Protein AF-0000000085046480 (afdb_homodimer)

Structure (mmCIF, N/CA/C/O backbone):
data_AF-0000000085046480-model_v1
#
loop_
_entity.id
_entity.type
_entity.pdbx_description
1 polymer 'DUF1657 domain-containing protein'
#
loop_
_atom_site.group_PDB
_atom_site.id
_atom_site.type_symbol
_atom_site.label_atom_id
_atom_site.label_alt_id
_atom_site.label_comp_id
_atom_site.label_asym_id
_atom_site.label_entity_id
_atom_site.label_seq_id
_atom_site.pdbx_PDB_ins_code
_atom_site.Cartn_x
_atom_site.Cartn_y
_atom_site.Cartn_z
_atom_site.occupancy
_atom_site.B_iso_or_equiv
_atom_site.auth_seq_id
_atom_site.auth_comp_id
_atom_site.auth_asym_id
_atom_site.auth_atom_id
_atom_site.pdbx_PDB_model_num
ATOM 1 N N . MET A 1 1 ? -14.453 13.812 7.883 1 68.25 1 MET A N 1
ATOM 2 C CA . MET A 1 1 ? -13.273 12.953 7.902 1 68.25 1 MET A CA 1
ATOM 3 C C . MET A 1 1 ? -12 13.781 8.055 1 68.25 1 MET A C 1
ATOM 5 O O . MET A 1 1 ? -11.75 14.688 7.25 1 68.25 1 MET A O 1
ATOM 9 N N . THR A 1 2 ? -11.258 13.844 9.203 1 83.94 2 THR A N 1
ATOM 10 C CA . THR A 1 2 ? -10.039 14.594 9.484 1 83.94 2 THR A CA 1
ATOM 11 C C . THR A 1 2 ? -8.852 13.977 8.758 1 83.94 2 THR A C 1
ATOM 13 O O . THR A 1 2 ? -8.93 12.852 8.258 1 83.94 2 THR A O 1
ATOM 16 N N . VAL A 1 3 ? -7.754 14.758 8.578 1 88.75 3 VAL A N 1
ATOM 17 C CA . VAL A 1 3 ? -6.527 14.266 7.953 1 88.75 3 VAL A CA 1
ATOM 18 C C . VAL A 1 3 ? -6.035 13.023 8.695 1 88.75 3 VAL A C 1
ATOM 20 O O . VAL A 1 3 ? -5.566 12.07 8.07 1 88.75 3 VAL A O 1
ATOM 23 N N . ALA A 1 4 ? -6.195 13.031 9.969 1 92.62 4 ALA A N 1
ATOM 24 C CA . ALA A 1 4 ? -5.762 11.898 10.773 1 92.62 4 ALA A CA 1
ATOM 25 C C . ALA A 1 4 ? -6.535 10.633 10.406 1 92.62 4 ALA A C 1
ATOM 27 O O . ALA A 1 4 ? -5.945 9.562 10.227 1 92.62 4 ALA A O 1
ATOM 28 N N . ASN A 1 5 ? -7.859 10.75 10.258 1 92.38 5 ASN A N 1
ATOM 29 C CA . ASN A 1 5 ? -8.688 9.602 9.906 1 92.38 5 ASN A CA 1
ATOM 30 C C . ASN A 1 5 ? -8.352 9.07 8.516 1 92.38 5 ASN A C 1
ATOM 32 O O . ASN A 1 5 ? -8.289 7.859 8.305 1 92.38 5 ASN A O 1
ATOM 36 N N . LYS A 1 6 ? -8.172 9.953 7.602 1 94.81 6 LYS A N 1
ATOM 37 C CA . LYS A 1 6 ? -7.781 9.555 6.25 1 94.81 6 LYS A CA 1
ATOM 38 C C . LYS A 1 6 ? -6.441 8.828 6.258 1 94.81 6 LYS A C 1
ATOM 40 O O . LYS A 1 6 ? -6.27 7.832 5.551 1 94.81 6 LYS A O 1
ATOM 45 N N . MET A 1 7 ? -5.566 9.305 7.039 1 96.31 7 MET A N 1
ATOM 46 C CA . MET A 1 7 ? -4.242 8.695 7.125 1 96.31 7 MET A CA 1
ATOM 47 C C . MET A 1 7 ? -4.324 7.312 7.762 1 96.31 7 MET A C 1
ATOM 49 O O . MET A 1 7 ? -3.68 6.371 7.297 1 96.31 7 MET A O 1
ATOM 53 N N . LYS A 1 8 ? -5.152 7.184 8.75 1 96.38 8 LYS A N 1
ATOM 54 C CA . LYS A 1 8 ? -5.355 5.887 9.391 1 96.38 8 LYS A CA 1
ATOM 55 C C . LYS A 1 8 ? -5.922 4.871 8.406 1 96.38 8 LYS A C 1
ATOM 57 O O . LYS A 1 8 ? -5.504 3.711 8.391 1 96.38 8 LYS A O 1
ATOM 62 N N . GLN A 1 9 ? -6.855 5.352 7.641 1 97 9 GLN A N 1
ATOM 63 C CA . GLN A 1 9 ? -7.438 4.492 6.613 1 97 9 GLN A CA 1
ATOM 64 C C . GLN A 1 9 ? -6.387 4.07 5.59 1 97 9 GLN A C 1
ATOM 66 O O . GLN A 1 9 ? -6.344 2.91 5.18 1 97 9 GLN A O 1
ATOM 71 N N . THR A 1 10 ? -5.59 5.043 5.164 1 98.56 10 THR A N 1
ATOM 72 C CA . THR A 1 10 ? -4.516 4.762 4.219 1 98.56 10 THR A CA 1
ATOM 73 C C . THR A 1 10 ? -3.531 3.752 4.805 1 98.56 10 THR A C 1
ATOM 75 O O . THR A 1 10 ? -3.158 2.783 4.141 1 98.56 10 THR A O 1
ATOM 78 N N . ILE A 1 11 ? -3.127 3.906 6.051 1 98.56 11 ILE A N 1
ATOM 79 C CA . ILE A 1 11 ? -2.203 3.006 6.734 1 98.56 11 ILE A CA 1
ATOM 80 C C . ILE A 1 11 ? -2.824 1.615 6.844 1 98.56 11 ILE A C 1
ATOM 82 O O . ILE A 1 11 ? -2.15 0.607 6.609 1 98.56 11 ILE A O 1
ATOM 86 N N . SER A 1 12 ? -4.121 1.532 7.211 1 98.44 12 SER A N 1
ATOM 87 C CA . S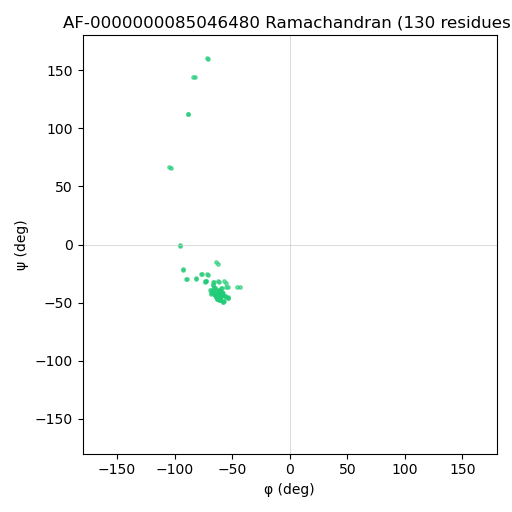ER A 1 12 ? -4.82 0.254 7.297 1 98.44 12 SER A CA 1
ATOM 88 C C . SER A 1 12 ? -4.809 -0.474 5.957 1 98.44 12 SER A C 1
ATOM 90 O O . SER A 1 12 ? -4.609 -1.689 5.906 1 98.44 12 SER A O 1
ATOM 92 N N . GLY A 1 13 ? -5.062 0.27 4.918 1 98.19 13 GLY A N 1
ATOM 93 C CA . GLY A 1 13 ? -4.977 -0.298 3.582 1 98.19 13 GLY A CA 1
ATOM 94 C C . GLY A 1 13 ? -3.604 -0.852 3.256 1 98.19 13 GLY A C 1
ATOM 95 O O . GLY A 1 13 ? -3.484 -1.946 2.701 1 98.19 13 GLY A O 1
ATOM 96 N N . LEU A 1 14 ? -2.576 -0.17 3.586 1 98.81 14 LEU A N 1
ATOM 97 C CA . LEU A 1 14 ? -1.203 -0.607 3.359 1 98.81 14 LEU A CA 1
ATOM 98 C C . LEU A 1 14 ? -0.88 -1.839 4.199 1 98.81 14 LEU A C 1
ATOM 100 O O . LEU A 1 14 ? -0.239 -2.775 3.715 1 98.81 14 LEU A O 1
ATOM 104 N N . LYS A 1 15 ? -1.376 -1.896 5.387 1 98.69 15 LYS A N 1
ATOM 105 C CA . LYS A 1 15 ? -1.158 -3.059 6.242 1 98.69 15 LYS A CA 1
ATOM 106 C C . LYS A 1 15 ? -1.868 -4.289 5.684 1 98.69 15 LYS A C 1
ATOM 108 O O . LYS A 1 15 ? -1.326 -5.398 5.727 1 98.69 15 LYS A O 1
ATOM 113 N N . SER A 1 16 ? -3.053 -4.031 5.215 1 98.5 16 SER A N 1
ATOM 114 C CA . SER A 1 16 ? -3.777 -5.121 4.566 1 98.5 16 SER A CA 1
ATOM 115 C C . SER A 1 16 ? -3.01 -5.656 3.363 1 98.5 16 SER A C 1
ATOM 117 O O . SER A 1 16 ? -2.928 -6.867 3.162 1 98.5 16 SER A O 1
ATOM 119 N N . ALA A 1 17 ? -2.498 -4.793 2.568 1 98.56 17 ALA A N 1
ATOM 120 C CA . ALA A 1 17 ? -1.7 -5.188 1.409 1 98.56 17 ALA A CA 1
ATOM 121 C C . ALA A 1 17 ? -0.429 -5.914 1.839 1 98.56 17 ALA A C 1
ATOM 123 O O . ALA A 1 17 ? -0.057 -6.926 1.246 1 98.56 17 ALA A O 1
ATOM 124 N N . GLN A 1 18 ? 0.22 -5.441 2.822 1 98.75 18 GLN A N 1
ATOM 125 C CA . GLN A 1 18 ? 1.417 -6.086 3.35 1 98.75 18 GLN A CA 1
ATOM 126 C C . GLN A 1 18 ? 1.123 -7.52 3.781 1 98.75 18 GLN A C 1
ATOM 128 O O . GLN A 1 18 ? 1.868 -8.438 3.439 1 98.75 18 GLN A O 1
ATOM 133 N N . ALA A 1 19 ? 0.044 -7.715 4.555 1 98.25 19 ALA A N 1
ATOM 134 C CA . ALA A 1 19 ? -0.367 -9.039 5 1 98.25 19 ALA A CA 1
ATOM 135 C C . ALA A 1 19 ? -0.64 -9.961 3.812 1 98.25 19 ALA A C 1
ATOM 137 O O . ALA A 1 19 ? -0.246 -11.125 3.818 1 98.25 19 ALA A O 1
ATOM 138 N N . SER A 1 20 ? -1.288 -9.43 2.818 1 98.31 20 SER A N 1
ATOM 139 C CA . SER A 1 20 ? -1.573 -10.188 1.604 1 98.31 20 SER A CA 1
ATOM 140 C C . SER A 1 20 ? -0.288 -10.617 0.906 1 98.31 20 SER A C 1
ATOM 142 O O . SER A 1 20 ? -0.158 -11.766 0.489 1 98.31 20 SER A O 1
ATOM 144 N N . LEU A 1 21 ? 0.687 -9.695 0.767 1 98.56 21 LEU A N 1
ATOM 145 C CA . LEU A 1 21 ? 1.965 -10 0.132 1 98.56 21 LEU A CA 1
ATOM 146 C C . LEU A 1 21 ? 2.699 -11.102 0.885 1 98.56 21 LEU A C 1
ATOM 148 O O . LEU A 1 21 ? 3.271 -12.008 0.269 1 98.56 21 LEU A O 1
ATOM 152 N N . GLU A 1 22 ? 2.645 -10.992 2.186 1 98.38 22 GLU A N 1
ATOM 153 C CA . GLU A 1 22 ? 3.236 -12.062 2.984 1 98.38 22 GLU A CA 1
ATOM 154 C C . GLU A 1 22 ? 2.537 -13.398 2.73 1 98.38 22 GLU A C 1
ATOM 156 O O . GLU A 1 22 ? 3.189 -14.438 2.621 1 98.38 22 GLU A O 1
ATOM 161 N N . THR A 1 23 ? 1.229 -13.344 2.66 1 98.06 23 THR A N 1
ATOM 162 C CA . THR A 1 23 ? 0.448 -14.555 2.404 1 98.06 23 THR A CA 1
ATOM 163 C C . THR A 1 23 ? 0.802 -15.148 1.043 1 98.06 23 THR A C 1
ATOM 165 O O . THR A 1 23 ? 0.956 -16.359 0.913 1 98.06 23 THR A O 1
ATOM 168 N N . PHE A 1 24 ? 0.951 -14.312 -0.027 1 97.44 24 PHE A N 1
ATOM 169 C CA . PHE A 1 24 ? 1.355 -14.781 -1.346 1 97.44 24 PHE A CA 1
ATOM 170 C C . PHE A 1 24 ? 2.711 -15.477 -1.279 1 97.44 24 PHE A C 1
ATOM 172 O O . PHE A 1 24 ? 2.924 -16.5 -1.938 1 97.44 24 PHE A O 1
ATOM 179 N N . ALA A 1 25 ? 3.621 -14.859 -0.542 1 97.38 25 ALA A N 1
ATOM 180 C CA . ALA A 1 25 ? 4.965 -15.414 -0.423 1 97.38 25 ALA A CA 1
ATOM 181 C C . ALA A 1 25 ? 4.93 -16.812 0.203 1 97.38 25 ALA A C 1
ATOM 183 O O . ALA A 1 25 ? 5.668 -17.703 -0.217 1 97.38 25 ALA A O 1
ATOM 184 N N . LEU A 1 26 ? 4.074 -16.922 1.201 1 96.62 26 LEU A N 1
ATOM 185 C CA . LEU A 1 26 ? 3.973 -18.172 1.93 1 96.62 26 LEU A CA 1
ATOM 186 C C . LEU A 1 26 ? 3.287 -19.234 1.08 1 96.62 26 LEU A C 1
ATOM 188 O O . LEU A 1 26 ? 3.615 -20.422 1.178 1 96.62 26 LEU A O 1
ATOM 192 N N . GLU A 1 27 ? 2.373 -18.922 0.195 1 94.25 27 GLU A N 1
ATOM 193 C CA . GLU A 1 27 ? 1.495 -19.844 -0.508 1 94.25 27 GLU A CA 1
ATOM 194 C C . GLU A 1 27 ? 2.092 -20.266 -1.85 1 94.25 27 GLU A C 1
ATOM 196 O O . GLU A 1 27 ? 1.728 -21.297 -2.4 1 94.25 27 GLU A O 1
ATOM 201 N N . THR A 1 28 ? 3.008 -19.406 -2.344 1 94.56 28 THR A N 1
ATOM 202 C CA . THR A 1 28 ? 3.504 -19.703 -3.686 1 94.56 28 THR A CA 1
ATOM 203 C C . THR A 1 28 ? 4.613 -20.75 -3.643 1 94.56 28 THR A C 1
ATOM 205 O O . THR A 1 28 ? 5.422 -20.766 -2.715 1 94.56 28 THR A O 1
ATOM 208 N N . ASP A 1 29 ? 4.68 -21.625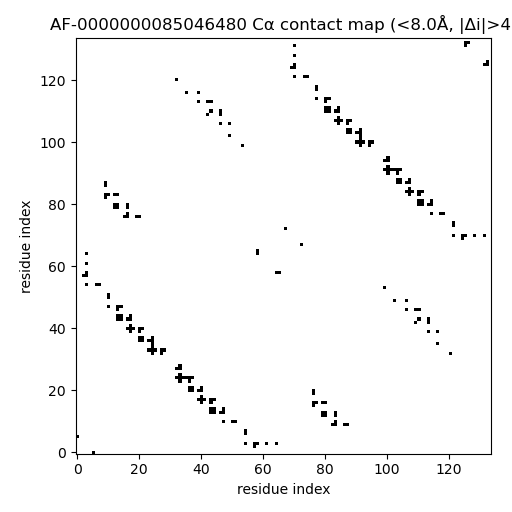 -4.625 1 93.12 29 ASP A N 1
ATOM 209 C CA . ASP A 1 29 ? 5.746 -22.609 -4.77 1 93.12 29 ASP A CA 1
ATOM 210 C C . ASP A 1 29 ? 6.84 -22.109 -5.711 1 93.12 29 ASP A C 1
ATOM 212 O O . ASP A 1 29 ? 7.832 -22.797 -5.945 1 93.12 29 ASP A O 1
ATOM 216 N N . ASN A 1 30 ? 6.625 -20.906 -6.238 1 92.69 30 ASN A N 1
ATOM 217 C CA . ASN A 1 30 ? 7.598 -20.266 -7.117 1 92.69 30 ASN A CA 1
ATOM 218 C C . ASN A 1 30 ? 8.617 -19.453 -6.324 1 92.69 30 ASN A C 1
ATOM 220 O O . ASN A 1 30 ? 8.273 -18.453 -5.703 1 92.69 30 ASN A O 1
ATOM 224 N N . GLN A 1 31 ? 9.867 -19.875 -6.309 1 95.31 31 GLN A N 1
ATOM 225 C CA . GLN A 1 31 ? 10.906 -19.266 -5.48 1 95.31 31 GLN A CA 1
ATOM 226 C C . GLN A 1 31 ? 11.125 -17.812 -5.848 1 95.31 31 GLN A C 1
ATOM 228 O O . GLN A 1 31 ? 11.305 -16.953 -4.969 1 95.31 31 GLN A O 1
ATOM 233 N N . GLN A 1 32 ? 11.125 -17.5 -7.07 1 95.06 32 GLN A N 1
ATOM 234 C CA . GLN A 1 32 ? 11.297 -16.125 -7.52 1 95.06 32 GLN A CA 1
ATOM 235 C C . GLN A 1 32 ? 10.133 -15.242 -7.055 1 95.06 32 GLN A C 1
ATOM 237 O O . GLN A 1 32 ? 10.352 -14.133 -6.574 1 95.06 32 GLN A O 1
ATOM 242 N N . ALA A 1 33 ? 8.938 -15.781 -7.211 1 95.56 33 ALA A N 1
ATOM 243 C CA . ALA A 1 33 ? 7.762 -15.055 -6.758 1 95.56 33 ALA A CA 1
ATOM 244 C C . ALA A 1 33 ? 7.785 -14.859 -5.246 1 95.56 33 ALA A C 1
ATOM 246 O O . ALA A 1 33 ? 7.445 -13.789 -4.746 1 95.56 33 ALA A O 1
ATOM 247 N N . LYS A 1 34 ? 8.109 -15.914 -4.551 1 97.44 34 LYS A N 1
ATOM 248 C CA . LYS A 1 34 ? 8.195 -15.852 -3.094 1 97.44 34 LYS A CA 1
ATOM 249 C C . LYS A 1 34 ? 9.117 -14.719 -2.652 1 97.44 34 LYS A C 1
ATOM 251 O O . LYS A 1 34 ? 8.758 -13.914 -1.786 1 97.44 34 LYS A O 1
ATOM 256 N N . GLN A 1 35 ? 10.266 -14.586 -3.275 1 97.62 35 GLN A N 1
ATOM 257 C CA . GLN A 1 35 ? 11.227 -13.531 -2.955 1 97.62 35 GLN A CA 1
ATOM 258 C C . GLN A 1 35 ? 10.664 -12.156 -3.303 1 97.62 35 GLN A C 1
ATOM 260 O O . GLN A 1 35 ? 10.844 -11.203 -2.547 1 97.62 35 GLN A O 1
ATOM 265 N N . LEU A 1 36 ? 10.039 -12.141 -4.43 1 97.62 36 LEU A N 1
ATOM 266 C CA . LEU A 1 36 ? 9.438 -10.883 -4.848 1 97.62 36 LEU A CA 1
ATOM 267 C C . LEU A 1 36 ? 8.391 -10.414 -3.84 1 97.62 36 LEU A C 1
ATOM 269 O O . LEU A 1 36 ? 8.43 -9.266 -3.393 1 97.62 36 LEU A O 1
ATOM 273 N N . PHE A 1 37 ? 7.492 -11.328 -3.428 1 98.31 37 PHE A N 1
ATOM 274 C CA . PHE A 1 37 ? 6.414 -10.969 -2.51 1 98.31 37 PHE A CA 1
ATOM 275 C C . PHE A 1 37 ? 6.977 -10.57 -1.149 1 98.31 37 PHE A C 1
ATOM 277 O O . PHE A 1 37 ? 6.48 -9.633 -0.521 1 98.31 37 PHE A O 1
ATOM 284 N N . GLN A 1 38 ? 8.008 -11.234 -0.711 1 98.44 38 GLN A N 1
ATOM 285 C CA . GLN A 1 38 ? 8.648 -10.898 0.556 1 98.44 38 GLN A CA 1
ATOM 286 C C . GLN A 1 38 ? 9.281 -9.508 0.502 1 98.44 38 GLN A C 1
ATOM 288 O O . GLN A 1 38 ? 9.141 -8.727 1.443 1 98.44 38 GLN A O 1
ATOM 293 N N . GLN A 1 39 ? 9.938 -9.219 -0.572 1 98.25 39 GLN A N 1
ATOM 294 C CA . GLN A 1 39 ? 10.547 -7.902 -0.764 1 98.25 39 GLN A CA 1
ATOM 295 C C . GLN A 1 39 ? 9.484 -6.809 -0.797 1 98.25 39 GLN A C 1
ATOM 297 O O . GLN A 1 39 ? 9.633 -5.773 -0.143 1 98.25 39 GLN A O 1
ATOM 302 N N . LEU A 1 40 ? 8.484 -7.051 -1.533 1 98.75 40 LEU A N 1
ATOM 303 C CA . LEU A 1 40 ? 7.422 -6.055 -1.654 1 98.75 40 LEU A CA 1
ATOM 304 C C . LEU A 1 40 ? 6.688 -5.875 -0.33 1 98.75 40 LEU A C 1
ATOM 306 O O . LEU A 1 40 ? 6.262 -4.77 0.005 1 98.75 40 LEU A O 1
ATOM 310 N N . ALA A 1 41 ? 6.512 -6.988 0.476 1 98.81 41 ALA A N 1
ATOM 311 C CA . ALA A 1 41 ? 5.926 -6.879 1.811 1 98.81 41 ALA A CA 1
ATOM 312 C C . ALA A 1 41 ? 6.77 -5.98 2.707 1 98.81 41 ALA A C 1
ATOM 314 O O . ALA A 1 41 ? 6.234 -5.125 3.42 1 98.81 41 ALA A O 1
ATOM 315 N N . THR A 1 42 ? 8.07 -6.184 2.621 1 98.62 42 THR A N 1
ATOM 316 C CA . THR A 1 42 ? 9.008 -5.391 3.414 1 98.62 42 THR A CA 1
ATOM 317 C C . THR A 1 42 ? 8.961 -3.922 3.002 1 98.62 42 THR A C 1
ATOM 319 O O . THR A 1 42 ? 8.93 -3.031 3.854 1 98.62 42 THR A O 1
ATOM 322 N N . GLN A 1 43 ? 8.93 -3.727 1.712 1 98.38 43 GLN A N 1
ATOM 323 C CA . GLN A 1 43 ? 8.812 -2.363 1.203 1 98.38 43 GLN A CA 1
ATOM 324 C C . GLN A 1 43 ? 7.512 -1.712 1.659 1 98.38 43 GLN A C 1
ATOM 326 O O . GLN A 1 43 ? 7.5 -0.541 2.043 1 98.38 43 GLN A O 1
ATOM 331 N N . THR A 1 44 ? 6.41 -2.467 1.629 1 98.88 44 THR A N 1
ATOM 332 C CA . THR A 1 44 ? 5.121 -1.949 2.072 1 98.88 44 THR A CA 1
ATOM 333 C C . THR A 1 44 ? 5.156 -1.608 3.559 1 98.88 44 THR A C 1
ATOM 335 O O . THR A 1 44 ? 4.637 -0.571 3.977 1 98.88 44 THR A O 1
ATOM 338 N N . GLN A 1 45 ? 5.797 -2.436 4.363 1 98.56 45 GLN A N 1
ATOM 339 C CA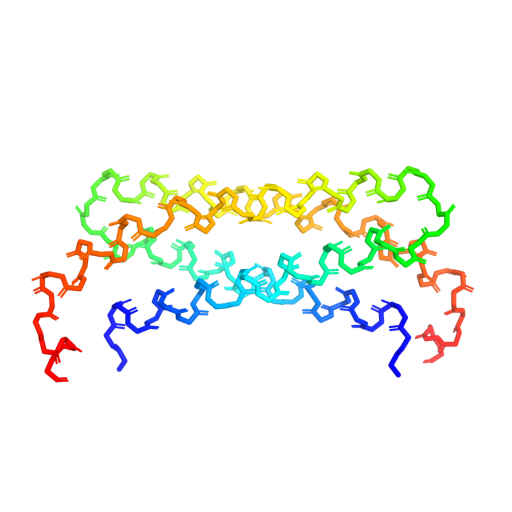 . GLN A 1 45 ? 5.984 -2.141 5.781 1 98.56 45 GLN A CA 1
ATOM 340 C C . GLN A 1 45 ? 6.793 -0.861 5.977 1 98.56 45 GLN A C 1
ATOM 342 O O . GLN A 1 45 ? 6.527 -0.089 6.898 1 98.56 45 GLN A O 1
ATOM 347 N N . GLY A 1 46 ? 7.773 -0.691 5.16 1 98.25 46 GLY A N 1
ATOM 348 C CA . GLY A 1 46 ? 8.555 0.535 5.203 1 98.25 46 GLY A CA 1
ATOM 349 C C . GLY A 1 46 ? 7.719 1.782 4.984 1 98.25 46 GLY A C 1
ATOM 350 O O . GLY A 1 46 ? 7.934 2.803 5.641 1 98.25 46 GLY A O 1
ATOM 351 N N . ILE A 1 47 ? 6.805 1.74 4.078 1 98.75 47 ILE A N 1
ATOM 352 C CA . ILE A 1 47 ? 5.898 2.855 3.826 1 98.75 47 ILE A CA 1
ATOM 353 C C . ILE A 1 47 ? 5.059 3.133 5.07 1 98.75 47 ILE A C 1
ATOM 355 O O . ILE A 1 47 ? 4.926 4.285 5.492 1 98.75 47 ILE A O 1
ATOM 359 N N . VAL A 1 48 ? 4.496 2.09 5.664 1 98.75 48 VAL A N 1
ATOM 360 C CA . VAL A 1 48 ? 3.705 2.197 6.887 1 98.75 48 VAL A CA 1
ATOM 361 C C . VAL A 1 48 ? 4.535 2.857 7.984 1 98.75 48 VAL A C 1
ATOM 363 O O . VAL A 1 48 ? 4.062 3.762 8.672 1 98.75 48 VAL A O 1
ATOM 366 N N . ASP A 1 49 ? 5.773 2.422 8.086 1 98 49 ASP A N 1
ATOM 367 C CA . ASP A 1 49 ? 6.668 2.949 9.109 1 98 49 ASP A CA 1
ATOM 368 C C . ASP A 1 49 ? 6.984 4.422 8.859 1 98 49 ASP A C 1
ATOM 370 O O . ASP A 1 49 ? 7.23 5.18 9.805 1 98 49 ASP A O 1
ATOM 374 N N . GLY A 1 50 ? 7.016 4.773 7.625 1 96.69 50 GLY A N 1
ATOM 375 C CA . GLY A 1 50 ? 7.238 6.168 7.277 1 96.69 50 GLY A CA 1
ATOM 376 C C . GLY A 1 50 ? 6.047 7.059 7.586 1 96.69 50 GLY A C 1
ATOM 377 O O . GLY A 1 50 ? 6.211 8.242 7.871 1 96.69 50 GLY A O 1
ATOM 378 N N . LEU A 1 51 ? 4.887 6.5 7.613 1 98 51 LEU A N 1
ATOM 379 C CA . LEU A 1 51 ? 3.664 7.266 7.812 1 98 51 LEU A CA 1
ATOM 380 C C . LEU A 1 51 ? 3.326 7.371 9.297 1 98 51 LEU A C 1
ATOM 382 O O . LEU A 1 51 ? 2.711 8.352 9.727 1 98 51 LEU A O 1
ATOM 386 N N . ASN A 1 52 ? 3.738 6.344 10.062 1 96.81 52 ASN A N 1
ATOM 387 C CA . ASN A 1 52 ? 3.33 6.246 11.461 1 96.81 52 ASN A CA 1
ATOM 388 C C . ASN A 1 52 ? 3.754 7.477 12.258 1 96.81 52 ASN A C 1
ATOM 390 O O . ASN A 1 52 ? 2.955 8.039 13.008 1 96.81 52 ASN A O 1
ATOM 394 N N . PRO A 1 53 ? 5.031 7.875 12.133 1 95.12 53 PRO A N 1
ATOM 395 C CA . PRO A 1 53 ? 5.43 9.078 12.859 1 95.12 53 PRO A CA 1
ATOM 396 C C . PRO A 1 53 ? 4.613 10.312 12.461 1 95.12 53 PRO A C 1
ATOM 398 O O . PRO A 1 53 ? 4.293 11.148 13.305 1 95.12 53 PRO A O 1
ATOM 401 N N . ARG A 1 54 ? 4.289 10.438 11.203 1 93.75 54 ARG A N 1
ATOM 402 C CA . ARG A 1 54 ? 3.494 11.562 10.719 1 93.75 54 ARG A CA 1
ATOM 403 C C . ARG A 1 54 ? 2.061 11.484 11.234 1 93.75 54 ARG A C 1
ATOM 405 O O . ARG A 1 54 ? 1.458 12.508 11.562 1 93.75 54 ARG A O 1
ATOM 412 N N . LEU A 1 55 ? 1.483 10.375 11.25 1 94.56 55 LEU A N 1
ATOM 413 C CA . LEU A 1 55 ? 0.161 10.188 11.836 1 94.56 55 LEU A CA 1
ATOM 414 C C . LEU A 1 55 ? 0.134 10.664 13.281 1 94.56 55 LEU A C 1
ATOM 416 O O . LEU A 1 55 ? -0.799 11.359 13.688 1 94.56 55 L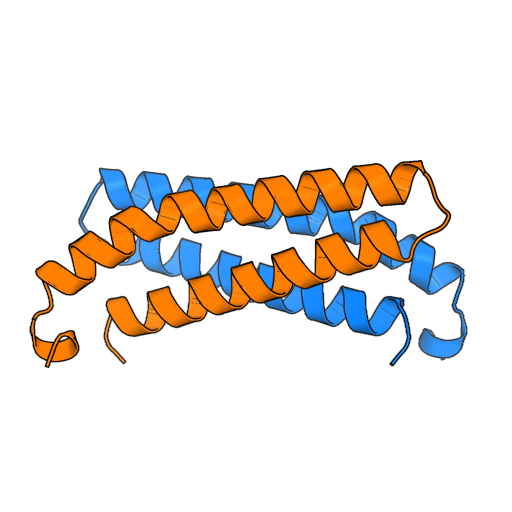EU A O 1
ATOM 420 N N . GLN A 1 56 ? 1.121 10.312 14.055 1 91.81 56 GLN A N 1
ATOM 421 C CA . GLN A 1 56 ? 1.21 10.727 15.453 1 91.81 56 GLN A CA 1
ATOM 422 C C . GLN A 1 56 ? 1.262 12.25 15.57 1 91.81 56 GLN A C 1
ATOM 424 O O . GLN A 1 56 ? 0.603 12.836 16.422 1 91.81 56 GLN A O 1
ATOM 429 N N . GLU A 1 57 ? 2.018 12.898 14.711 1 89.81 57 GLU A N 1
ATOM 430 C CA . GLU A 1 57 ? 2.125 14.352 14.695 1 89.81 57 GLU A CA 1
ATOM 431 C C . GLU A 1 57 ? 0.781 15 14.375 1 89.81 57 GLU A C 1
ATOM 433 O O . GLU A 1 57 ? 0.372 15.953 15.039 1 89.81 57 GLU A O 1
ATOM 438 N N . ILE A 1 58 ? 0.133 14.523 13.406 1 88.94 58 ILE A N 1
ATOM 439 C CA . ILE A 1 58 ? -1.155 15.055 12.977 1 88.94 58 ILE A CA 1
ATOM 440 C C . ILE A 1 58 ? -2.186 14.883 14.094 1 88.94 58 ILE A C 1
ATOM 442 O O . ILE A 1 58 ? -3.008 15.766 14.328 1 88.94 58 ILE A O 1
ATOM 446 N N . GLU A 1 59 ? -2.182 13.75 14.719 1 88.31 59 GLU A N 1
ATOM 447 C CA . GLU A 1 59 ? -3.111 13.5 15.82 1 88.31 59 GLU A CA 1
ATOM 448 C C . GLU A 1 59 ? -2.885 14.469 16.969 1 88.31 59 GLU A C 1
ATOM 450 O O . GLU A 1 59 ? -3.83 14.844 17.672 1 88.31 59 GLU A O 1
ATOM 455 N N . GLN A 1 60 ? -1.646 14.898 17.172 1 84.81 60 GLN A N 1
ATOM 456 C CA . GLN A 1 60 ? -1.312 15.867 18.219 1 84.81 60 GLN A CA 1
ATOM 457 C C . GLN A 1 60 ? -1.799 17.266 17.828 1 84.81 60 GLN A C 1
ATOM 459 O O . GLN A 1 60 ? -2.209 18.047 18.703 1 84.81 60 GLN A O 1
ATOM 464 N N . GLU A 1 61 ? -1.811 17.547 16.562 1 79.19 61 GLU A N 1
ATOM 465 C CA . GLU A 1 61 ? -2.244 18.859 16.078 1 79.19 61 GLU A CA 1
ATOM 466 C C . GLU A 1 61 ? -3.766 18.938 16 1 79.19 61 GLU A C 1
ATOM 468 O O . GLU A 1 61 ? -4.34 20.031 16.078 1 79.19 61 GLU A O 1
ATOM 473 N N . GLU A 1 62 ? -4.391 17.766 15.773 1 74.12 62 GLU A N 1
ATOM 474 C CA . GLU A 1 62 ? -5.848 17.703 15.695 1 74.12 62 GLU A CA 1
ATOM 475 C C . GLU A 1 62 ? -6.445 17.094 16.953 1 74.12 62 GLU A C 1
ATOM 477 O O . GLU A 1 62 ? -6.816 15.922 16.969 1 74.12 62 GLU A O 1
ATOM 482 N N . PRO A 1 63 ? -6.426 17.625 18.156 1 62.94 63 PRO A N 1
ATOM 483 C CA . PRO A 1 63 ? -6.887 17.031 19.422 1 62.94 63 PRO A CA 1
ATOM 484 C C . PRO A 1 63 ? -8.258 16.359 19.281 1 62.94 63 PRO A C 1
ATOM 486 O O . PRO A 1 63 ? -8.609 15.492 20.094 1 62.94 63 PRO A O 1
ATOM 489 N N . GLN A 1 64 ? -9.102 16.969 18.469 1 58.22 64 GLN A N 1
ATOM 490 C CA . GLN A 1 64 ? -10.453 16.422 18.562 1 58.22 64 GLN A CA 1
ATOM 491 C C . GLN A 1 64 ? -10.453 14.922 18.312 1 58.22 64 GLN A C 1
ATOM 493 O O . GLN A 1 64 ? -11.359 14.219 18.75 1 58.22 64 GLN A O 1
ATOM 498 N N . TYR A 1 65 ? -9.664 14.477 17.547 1 52.25 65 TYR A N 1
ATOM 499 C CA . TYR A 1 65 ? -9.789 13.039 17.328 1 52.25 65 TYR A CA 1
ATOM 500 C C . TYR A 1 65 ? -9.211 12.25 18.5 1 52.25 65 TYR A C 1
ATOM 502 O O . TYR A 1 65 ? -9.469 11.055 18.641 1 52.25 65 TYR A O 1
ATOM 510 N N . LYS A 1 66 ? -8.305 12.719 19.266 1 47.38 66 LYS A N 1
ATOM 511 C CA . LYS A 1 66 ? -8.039 12.047 20.531 1 47.38 66 LYS A CA 1
ATOM 512 C C . LYS A 1 66 ? -9.258 12.109 21.453 1 47.38 66 LYS A C 1
ATOM 514 O O . LYS A 1 66 ? -9.258 11.508 22.531 1 47.38 66 LYS A O 1
ATOM 519 N N . GLN A 1 67 ? -10.336 12.984 21.25 1 37.47 67 GLN A N 1
ATOM 520 C CA . GLN A 1 67 ? -11.406 12.859 22.234 1 37.47 67 GLN A CA 1
ATOM 521 C C . GLN A 1 67 ? -12.219 11.586 22 1 37.47 67 GLN A C 1
ATOM 523 O O . GLN A 1 67 ? -12.383 11.148 20.859 1 37.47 67 GLN A O 1
ATOM 528 N N . MET B 1 1 ? -12.547 -17.422 -4.73 1 67.44 1 MET B N 1
ATOM 529 C CA . MET B 1 1 ? -11.602 -16.328 -4.898 1 67.44 1 MET B CA 1
ATOM 530 C C . MET B 1 1 ? -10.242 -16.859 -5.363 1 67.44 1 MET B C 1
ATOM 532 O O . MET B 1 1 ? -9.586 -17.609 -4.648 1 67.44 1 MET B O 1
ATOM 536 N N . THR B 1 2 ? -9.828 -16.812 -6.68 1 83.5 2 THR B N 1
ATOM 537 C CA . THR B 1 2 ? -8.578 -17.281 -7.27 1 83.5 2 THR B CA 1
ATOM 538 C C . THR B 1 2 ? -7.414 -16.375 -6.844 1 83.5 2 THR B C 1
ATOM 540 O O . THR B 1 2 ? -7.625 -15.289 -6.32 1 83.5 2 THR B O 1
ATOM 543 N N . VAL B 1 3 ? -6.164 -16.906 -6.941 1 88.62 3 VAL B N 1
ATOM 544 C CA . VAL B 1 3 ? -4.965 -16.141 -6.633 1 88.62 3 VAL B CA 1
ATOM 545 C C . VAL B 1 3 ? -4.961 -14.836 -7.438 1 88.62 3 VAL B C 1
ATOM 547 O O . VAL B 1 3 ? -4.57 -13.781 -6.926 1 88.62 3 VAL B O 1
ATOM 550 N N . ALA B 1 4 ? -5.434 -14.922 -8.625 1 92.5 4 ALA B N 1
ATOM 551 C CA . ALA B 1 4 ? -5.48 -13.742 -9.484 1 92.5 4 ALA B CA 1
ATOM 552 C C . ALA B 1 4 ? -6.395 -12.672 -8.898 1 92.5 4 ALA B C 1
ATOM 554 O O . ALA B 1 4 ? -6.035 -11.492 -8.852 1 92.5 4 ALA B O 1
ATOM 555 N N . ASN B 1 5 ? -7.578 -13.055 -8.422 1 92.25 5 ASN B N 1
ATOM 556 C CA . ASN B 1 5 ? -8.531 -12.109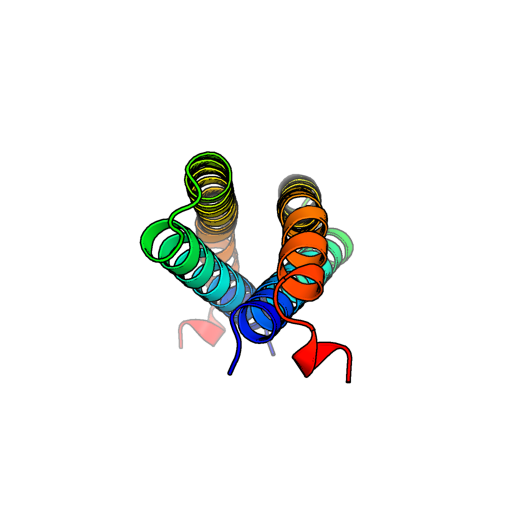 -7.84 1 92.25 5 ASN B CA 1
ATOM 557 C C . ASN B 1 5 ? -7.98 -11.477 -6.566 1 92.25 5 ASN B C 1
ATOM 559 O O . ASN B 1 5 ? -8.141 -10.273 -6.348 1 92.25 5 ASN B O 1
ATOM 563 N N . LYS B 1 6 ? -7.383 -12.281 -5.766 1 94.69 6 LYS B N 1
ATOM 564 C CA . LYS B 1 6 ? -6.77 -11.766 -4.543 1 94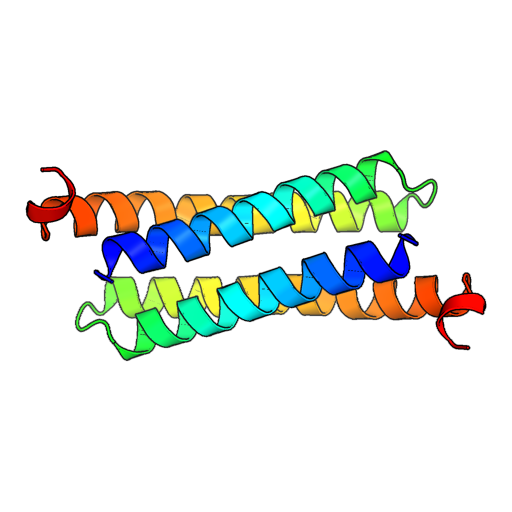.69 6 LYS B CA 1
ATOM 565 C C . LYS B 1 6 ? -5.668 -10.758 -4.863 1 94.69 6 LYS B C 1
ATOM 567 O O . LYS B 1 6 ? -5.551 -9.727 -4.199 1 94.69 6 LYS B O 1
ATOM 572 N N . MET B 1 7 ? -4.945 -11.039 -5.855 1 96.25 7 MET B N 1
ATOM 573 C CA . MET B 1 7 ? -3.854 -10.156 -6.254 1 96.25 7 MET B CA 1
ATOM 574 C C . MET B 1 7 ? -4.395 -8.844 -6.812 1 96.25 7 MET B C 1
ATOM 576 O O . MET B 1 7 ? -3.873 -7.77 -6.504 1 96.25 7 MET B O 1
ATOM 580 N N . LYS B 1 8 ? -5.445 -8.938 -7.559 1 96.31 8 LYS B N 1
ATOM 581 C CA . LYS B 1 8 ? -6.082 -7.738 -8.094 1 96.31 8 LYS B CA 1
ATOM 582 C C . LYS B 1 8 ? -6.594 -6.84 -6.969 1 96.31 8 LYS B C 1
ATOM 584 O O . LYS B 1 8 ? -6.449 -5.617 -7.027 1 96.31 8 LYS B O 1
ATOM 589 N N . GLN B 1 9 ? -7.172 -7.484 -6.004 1 97 9 GLN B N 1
ATOM 590 C CA . GLN B 1 9 ? -7.652 -6.746 -4.844 1 97 9 GLN B CA 1
ATOM 591 C C . GLN B 1 9 ? -6.5 -6.07 -4.105 1 97 9 GLN B C 1
ATOM 593 O O . GLN B 1 9 ? -6.613 -4.918 -3.684 1 97 9 GLN B O 1
ATOM 598 N N . THR B 1 10 ? -5.426 -6.832 -3.93 1 98.56 10 THR B N 1
ATOM 599 C CA . THR B 1 10 ? -4.238 -6.293 -3.277 1 98.56 10 THR B CA 1
ATOM 600 C C . THR B 1 10 ? -3.682 -5.109 -4.066 1 98.56 10 THR B C 1
ATOM 602 O O . THR B 1 10 ? -3.371 -4.066 -3.49 1 98.56 10 THR B O 1
ATOM 605 N N . ILE B 1 11 ? -3.586 -5.211 -5.371 1 98.56 11 ILE B N 1
ATOM 606 C CA . ILE B 1 11 ? -3.084 -4.152 -6.238 1 98.56 11 ILE B CA 1
ATOM 607 C C . ILE B 1 11 ? -4 -2.934 -6.152 1 98.56 11 ILE B C 1
ATOM 609 O O . ILE B 1 11 ? -3.529 -1.797 -6.07 1 98.56 11 ILE B O 1
ATOM 613 N N . SER B 1 12 ? -5.328 -3.145 -6.172 1 98.44 12 SER B N 1
ATOM 614 C CA . SER B 1 12 ? -6.289 -2.053 -6.047 1 98.44 12 SER B CA 1
ATOM 615 C C . SER B 1 12 ? -6.102 -1.302 -4.73 1 98.44 12 SER B C 1
ATOM 617 O O . SER B 1 12 ? -6.168 -0.071 -4.699 1 98.44 12 SER B O 1
ATOM 619 N N . GLY B 1 13 ? -5.91 -2.057 -3.684 1 98.19 13 GLY B N 1
ATOM 620 C CA . GLY B 1 13 ? -5.621 -1.448 -2.395 1 98.19 13 GLY B CA 1
ATOM 621 C C . GLY B 1 13 ? -4.363 -0.599 -2.406 1 98.19 13 GLY B C 1
ATOM 622 O O . GLY B 1 13 ? -4.352 0.509 -1.868 1 98.19 13 GLY B O 1
ATOM 623 N N . LEU B 1 14 ? -3.332 -1.05 -3.006 1 98.81 14 LEU B N 1
ATOM 624 C CA . LEU B 1 14 ? -2.076 -0.317 -3.119 1 98.81 14 LEU B CA 1
ATOM 625 C C . LEU B 1 14 ? -2.25 0.931 -3.979 1 98.81 14 LEU B C 1
ATOM 627 O O . LEU B 1 14 ? -1.728 1.997 -3.645 1 98.81 14 LEU B O 1
ATOM 631 N N . LYS B 1 15 ? -3.029 0.855 -4.996 1 98.69 15 LYS B N 1
ATOM 632 C CA . LYS B 1 15 ? -3.291 2.014 -5.848 1 98.69 15 LYS B CA 1
ATOM 633 C C . LYS B 1 15 ? -4.09 3.076 -5.098 1 98.69 15 LYS B C 1
ATOM 635 O O . LYS B 1 15 ? -3.828 4.273 -5.246 1 98.69 15 LYS B O 1
ATOM 640 N N . SER B 1 16 ? -5.031 2.588 -4.352 1 98.44 16 SER B N 1
ATOM 641 C CA . SER B 1 16 ? -5.793 3.506 -3.512 1 98.44 16 SER B CA 1
ATOM 642 C C . SER B 1 16 ? -4.883 4.227 -2.521 1 98.44 16 SER B C 1
ATOM 644 O O . SER B 1 16 ? -5.016 5.438 -2.318 1 98.44 16 SER B O 1
ATOM 646 N N . ALA B 1 17 ? -4.012 3.508 -1.919 1 98.56 17 ALA B N 1
ATOM 647 C CA . ALA B 1 17 ? -3.055 4.098 -0.986 1 98.56 17 ALA B CA 1
ATOM 648 C C . ALA B 1 17 ? -2.121 5.07 -1.699 1 98.56 17 ALA B C 1
ATOM 650 O O . ALA B 1 17 ? -1.841 6.156 -1.19 1 98.56 17 ALA B O 1
ATOM 651 N N . GLN B 1 18 ? -1.653 4.723 -2.822 1 98.75 18 GLN B N 1
ATOM 652 C CA . GLN B 1 18 ? -0.799 5.598 -3.617 1 98.75 18 GLN B CA 1
ATOM 653 C C . GLN B 1 18 ? -1.498 6.922 -3.92 1 98.75 18 GLN B C 1
ATOM 655 O O . GLN B 1 18 ? -0.912 7.992 -3.748 1 98.75 18 GLN B O 1
ATOM 660 N N . ALA B 1 19 ? -2.75 6.855 -4.395 1 98.25 19 ALA B N 1
ATOM 661 C CA . ALA B 1 19 ? -3.541 8.047 -4.684 1 98.25 19 ALA B CA 1
ATOM 662 C C . ALA B 1 19 ? -3.703 8.914 -3.439 1 98.25 19 ALA B C 1
ATOM 664 O O . ALA B 1 19 ? -3.588 10.141 -3.512 1 98.25 19 ALA B O 1
ATOM 665 N N . SER B 1 20 ? -3.938 8.281 -2.33 1 98.31 20 SER B N 1
ATOM 666 C CA . SER B 1 20 ? -4.07 9 -1.063 1 98.31 20 SER B CA 1
ATOM 667 C C . SER B 1 20 ? -2.777 9.719 -0.697 1 98.31 20 SER B C 1
ATOM 669 O O . SER B 1 20 ? -2.803 10.883 -0.294 1 98.31 20 SER B O 1
ATOM 671 N N . LEU B 1 21 ? -1.625 9.047 -0.843 1 98.56 21 LEU B N 1
ATOM 672 C CA . LEU B 1 21 ? -0.327 9.633 -0.538 1 98.56 21 LEU B CA 1
ATOM 673 C C . LEU B 1 21 ? -0.062 10.852 -1.42 1 98.56 21 LEU B C 1
ATOM 675 O O . LEU B 1 21 ? 0.435 11.875 -0.941 1 98.56 21 LEU B O 1
A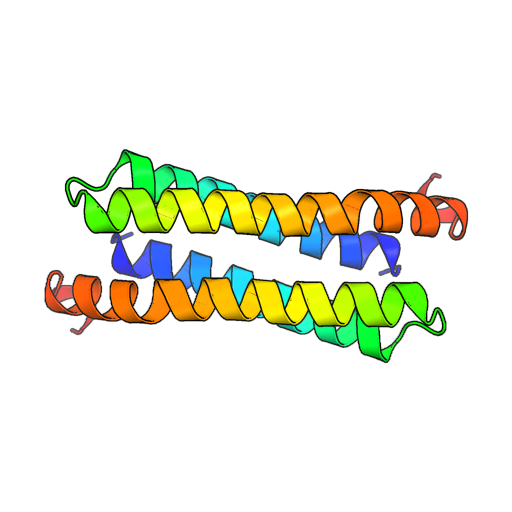TOM 679 N N . GLU B 1 22 ? -0.415 10.688 -2.666 1 98.44 22 GLU B N 1
ATOM 680 C CA . GLU B 1 22 ? -0.29 11.836 -3.561 1 98.44 22 GLU B CA 1
ATOM 681 C C . GLU B 1 22 ? -1.179 12.984 -3.107 1 98.44 22 GLU B C 1
ATOM 683 O O . GLU B 1 22 ? -0.763 14.148 -3.137 1 98.44 22 GLU B O 1
ATOM 688 N N . THR B 1 23 ? -2.387 12.656 -2.709 1 98.06 23 THR B N 1
ATOM 689 C CA . THR B 1 23 ? -3.324 13.672 -2.234 1 98.06 23 THR B CA 1
ATOM 690 C C . THR B 1 23 ? -2.783 14.367 -0.989 1 98.06 23 THR B C 1
ATOM 692 O O . THR B 1 23 ? -2.877 15.586 -0.866 1 98.06 23 THR B O 1
ATOM 695 N N . PHE B 1 24 ? -2.191 13.617 -0.013 1 97.44 24 PHE B N 1
ATOM 696 C CA . PHE B 1 24 ? -1.585 14.203 1.174 1 97.44 24 PHE B CA 1
ATOM 697 C C . PHE B 1 24 ? -0.476 15.18 0.79 1 97.44 24 PHE B C 1
ATOM 699 O O . PHE B 1 24 ? -0.334 16.234 1.401 1 97.44 24 PHE B O 1
ATOM 706 N N . ALA B 1 25 ? 0.339 14.742 -0.164 1 97.44 25 ALA B N 1
ATOM 707 C CA . ALA B 1 25 ? 1.455 15.578 -0.603 1 97.44 25 ALA B CA 1
ATOM 708 C C . ALA B 1 25 ? 0.959 16.906 -1.163 1 97.44 25 ALA B C 1
ATOM 710 O O . ALA B 1 25 ? 1.561 17.953 -0.917 1 97.44 25 ALA B O 1
ATOM 711 N N . LEU B 1 26 ? -0.124 16.797 -1.895 1 96.69 26 LEU B N 1
ATOM 712 C CA . LEU B 1 26 ? -0.678 17.984 -2.543 1 96.69 26 LEU B CA 1
ATOM 713 C C . LEU B 1 26 ? -1.35 18.906 -1.524 1 96.69 26 LEU B C 1
ATOM 715 O O . LEU B 1 26 ? -1.331 20.125 -1.675 1 96.69 26 LEU B O 1
ATOM 719 N N . GLU B 1 27 ? -1.92 18.406 -0.451 1 94.31 27 GLU B N 1
ATOM 720 C CA . GLU B 1 27 ? -2.775 19.141 0.474 1 94.31 27 GLU B CA 1
ATOM 721 C C . GLU B 1 27 ? -1.969 19.719 1.635 1 94.31 27 GLU B C 1
ATOM 72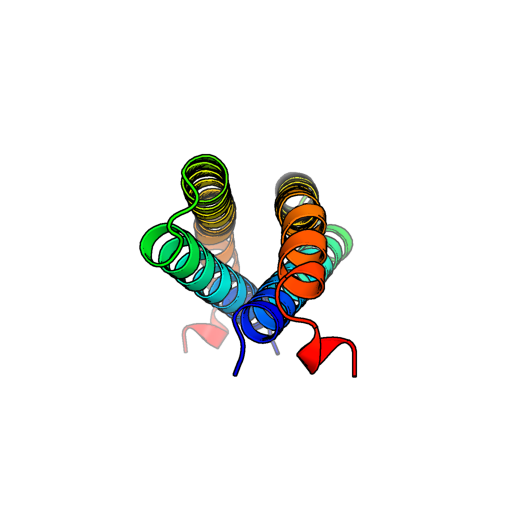3 O O . GLU B 1 27 ? -2.406 20.656 2.295 1 94.31 27 GLU B O 1
ATOM 728 N N . THR B 1 28 ? -0.783 19.109 1.85 1 94.56 28 THR B N 1
ATOM 729 C CA . THR B 1 28 ? -0.043 19.547 3.031 1 94.56 28 THR B CA 1
ATOM 730 C C . THR B 1 28 ? 0.767 20.797 2.738 1 94.56 28 THR B C 1
ATOM 732 O O . THR B 1 28 ? 1.297 20.969 1.637 1 94.56 28 THR B O 1
ATOM 735 N N . ASP B 1 29 ? 0.883 21.703 3.699 1 93.06 29 ASP B N 1
ATOM 736 C CA . ASP B 1 29 ? 1.715 22.891 3.596 1 93.06 29 ASP B CA 1
ATOM 737 C C . ASP B 1 29 ? 3.088 22.656 4.223 1 93.06 29 ASP B C 1
ATOM 739 O O . ASP B 1 29 ? 3.934 23.562 4.227 1 93.06 29 ASP B O 1
ATOM 743 N N . ASN B 1 30 ? 3.287 21.453 4.758 1 92.75 30 ASN B N 1
ATOM 744 C CA . ASN B 1 30 ? 4.562 21.062 5.352 1 92.75 30 ASN B CA 1
ATOM 745 C C . ASN B 1 30 ? 5.504 20.469 4.305 1 92.75 30 ASN B C 1
ATOM 747 O O . ASN B 1 30 ? 5.242 19.391 3.762 1 92.75 30 ASN B O 1
ATOM 751 N N . GLN B 1 31 ? 6.578 21.156 3.99 1 95.38 31 GLN B N 1
ATOM 752 C CA . GLN B 1 31 ? 7.484 20.766 2.912 1 95.38 31 GLN B CA 1
ATOM 753 C C . GLN B 1 31 ? 8.102 19.406 3.174 1 95.38 31 GLN B C 1
ATOM 755 O O . GLN B 1 31 ? 8.227 18.594 2.256 1 95.38 31 GLN B O 1
ATOM 760 N N . GLN B 1 32 ? 8.477 19.141 4.352 1 95.12 32 GLN B N 1
ATOM 761 C CA . GLN B 1 32 ? 9.047 17.844 4.707 1 95.12 32 GLN B CA 1
ATOM 762 C C . GLN B 1 32 ? 8.031 16.719 4.523 1 95.12 32 GLN B C 1
ATOM 764 O O . GLN B 1 32 ? 8.352 15.672 3.977 1 95.12 32 GLN B O 1
ATOM 769 N N . ALA B 1 33 ? 6.816 17 4.996 1 95.62 33 ALA B N 1
ATOM 770 C CA . ALA B 1 33 ? 5.746 16.016 4.832 1 95.62 33 ALA B CA 1
ATOM 771 C C . ALA B 1 33 ? 5.434 15.789 3.354 1 95.62 33 ALA B C 1
ATOM 773 O O . ALA B 1 33 ? 5.227 14.656 2.926 1 95.62 33 ALA B O 1
ATOM 774 N N . LYS B 1 34 ? 5.344 16.875 2.629 1 97.38 34 LYS B N 1
ATOM 775 C CA . LYS B 1 34 ? 5.082 16.781 1.194 1 97.38 34 LYS B CA 1
ATOM 776 C C . LYS B 1 34 ? 6.086 15.867 0.506 1 97.38 34 LYS B C 1
ATOM 778 O O . LYS B 1 34 ? 5.703 14.984 -0.265 1 97.38 34 LYS B O 1
ATOM 783 N N . GLN B 1 35 ? 7.355 16.016 0.809 1 97.62 35 GLN B N 1
ATOM 784 C CA . GLN B 1 35 ? 8.406 15.188 0.229 1 97.62 35 GLN B CA 1
ATOM 785 C C . GLN B 1 35 ? 8.266 13.734 0.667 1 97.62 35 GLN B C 1
ATOM 787 O O . GLN B 1 35 ? 8.453 12.812 -0.136 1 97.62 35 GLN B O 1
ATOM 792 N N . LEU B 1 36 ? 7.961 13.609 1.908 1 97.62 36 LEU B N 1
ATOM 793 C CA . LEU B 1 36 ? 7.777 12.258 2.432 1 97.62 36 LEU B CA 1
ATOM 794 C C . LEU B 1 36 ? 6.641 11.547 1.705 1 97.62 36 LEU B C 1
ATOM 796 O O . LEU B 1 36 ? 6.812 10.422 1.233 1 97.62 36 LEU B O 1
ATOM 800 N N . PHE B 1 37 ? 5.488 12.227 1.566 1 98.38 37 PHE B N 1
ATOM 801 C CA . PHE B 1 37 ? 4.32 11.617 0.94 1 98.38 37 PHE B CA 1
ATOM 802 C C . PHE B 1 37 ? 4.59 11.312 -0.528 1 98.38 37 PHE B C 1
ATOM 804 O O . PHE B 1 37 ? 4.172 10.273 -1.038 1 98.38 37 PHE B O 1
ATOM 811 N N . GLN B 1 38 ? 5.305 12.172 -1.201 1 98.44 38 GLN B N 1
ATOM 812 C CA . GLN B 1 38 ? 5.66 11.953 -2.598 1 98.44 38 GLN B CA 1
ATOM 813 C C . GLN B 1 38 ? 6.574 10.734 -2.742 1 98.44 38 GLN B C 1
ATOM 815 O O . GLN B 1 38 ? 6.383 9.914 -3.641 1 98.44 38 GLN B O 1
ATOM 820 N N . GLN B 1 39 ? 7.543 10.625 -1.873 1 98.31 39 GLN B N 1
ATOM 821 C CA . GLN B 1 39 ? 8.453 9.484 -1.878 1 98.31 39 GLN B CA 1
ATOM 822 C C . GLN B 1 39 ? 7.699 8.18 -1.612 1 98.31 39 GLN B C 1
ATOM 824 O O . GLN B 1 39 ? 7.902 7.191 -2.314 1 98.31 39 GLN B O 1
ATOM 829 N N . LEU B 1 40 ? 6.891 8.211 -0.638 1 98.75 40 LEU B N 1
ATOM 830 C CA . LEU B 1 40 ? 6.145 7.008 -0.283 1 98.75 40 LEU B CA 1
ATOM 831 C C . LEU B 1 40 ? 5.156 6.641 -1.385 1 98.75 40 LEU B C 1
ATOM 833 O O . LEU B 1 40 ? 4.91 5.457 -1.631 1 98.75 40 LEU B O 1
ATOM 837 N N . ALA B 1 41 ? 4.539 7.668 -2.094 1 98.81 41 ALA B N 1
ATOM 838 C CA . ALA B 1 41 ? 3.676 7.398 -3.24 1 98.81 41 ALA B CA 1
ATOM 839 C C . ALA B 1 41 ? 4.441 6.68 -4.344 1 98.81 41 ALA B C 1
ATOM 841 O O . ALA B 1 41 ? 3.943 5.711 -4.922 1 98.81 41 ALA B O 1
ATOM 842 N N . THR B 1 42 ? 5.641 7.164 -4.582 1 98.62 42 THR B N 1
ATOM 843 C CA . THR B 1 42 ? 6.492 6.57 -5.605 1 98.62 42 THR B CA 1
ATOM 844 C C . THR B 1 42 ? 6.871 5.141 -5.234 1 98.62 42 THR B C 1
ATOM 846 O O . THR B 1 42 ? 6.832 4.242 -6.078 1 98.62 42 THR B O 1
ATOM 849 N N . GLN B 1 43 ? 7.211 4.98 -3.986 1 98.38 43 GLN B N 1
ATOM 850 C CA . GLN B 1 43 ? 7.531 3.639 -3.506 1 98.38 43 GLN B CA 1
ATOM 851 C C . GLN B 1 43 ? 6.332 2.707 -3.637 1 98.38 43 GLN B C 1
ATOM 853 O O . GLN B 1 43 ? 6.48 1.551 -4.043 1 98.38 43 GLN B O 1
ATOM 858 N N . THR B 1 44 ? 5.137 3.201 -3.301 1 98.88 44 THR B N 1
ATOM 859 C CA . THR B 1 44 ? 3.924 2.402 -3.422 1 98.88 44 THR B CA 1
ATOM 860 C C . THR B 1 44 ? 3.658 2.037 -4.879 1 98.88 44 THR B C 1
ATOM 862 O O . THR B 1 44 ? 3.295 0.899 -5.184 1 98.88 44 THR B O 1
ATOM 865 N N . GLN B 1 45 ? 3.869 2.955 -5.797 1 98.56 45 GLN B N 1
ATOM 866 C CA . GLN B 1 45 ? 3.75 2.67 -7.223 1 98.56 45 GLN B CA 1
ATOM 867 C C . GLN B 1 45 ? 4.746 1.595 -7.652 1 98.56 45 GLN B C 1
ATOM 869 O O . GLN B 1 45 ? 4.434 0.757 -8.5 1 98.56 45 GLN B O 1
ATOM 874 N N . GLY B 1 46 ? 5.918 1.675 -7.117 1 98.25 46 GLY B N 1
ATOM 875 C CA . GLY B 1 46 ? 6.91 0.65 -7.391 1 98.25 46 GLY B CA 1
ATOM 876 C C . GLY B 1 46 ? 6.453 -0.744 -7.004 1 98.25 46 GLY B C 1
ATOM 877 O O . GLY B 1 46 ? 6.711 -1.71 -7.727 1 98.25 46 GLY B O 1
ATOM 878 N N . ILE B 1 47 ? 5.82 -0.882 -5.898 1 98.69 47 ILE B N 1
ATOM 879 C CA . ILE B 1 47 ? 5.273 -2.16 -5.457 1 98.69 47 ILE B CA 1
ATOM 880 C C . ILE B 1 47 ? 4.23 -2.65 -6.457 1 98.69 47 ILE B C 1
ATOM 882 O O . ILE B 1 47 ? 4.25 -3.812 -6.867 1 98.69 47 ILE B O 1
ATOM 886 N N . VAL B 1 48 ? 3.309 -1.766 -6.855 1 98.69 48 VAL B N 1
ATOM 887 C CA . VAL B 1 48 ? 2.279 -2.078 -7.844 1 98.69 48 VAL B CA 1
ATOM 888 C C . VAL B 1 48 ? 2.932 -2.57 -9.133 1 98.69 48 VAL B C 1
ATOM 890 O O . VAL B 1 48 ? 2.508 -3.576 -9.703 1 98.69 48 VAL B O 1
ATOM 893 N N . ASP B 1 49 ? 3.965 -1.877 -9.539 1 98 49 ASP B N 1
ATOM 894 C CA . ASP B 1 49 ? 4.668 -2.225 -10.766 1 98 49 ASP B CA 1
ATOM 895 C C . ASP B 1 49 ? 5.348 -3.586 -10.648 1 98 49 ASP B C 1
ATOM 897 O O . ASP B 1 49 ? 5.504 -4.301 -11.641 1 98 49 ASP B O 1
ATOM 901 N N . GLY B 1 50 ? 5.773 -3.893 -9.469 1 96.69 50 GLY B N 1
ATOM 902 C CA . GLY B 1 50 ? 6.375 -5.195 -9.227 1 96.69 50 GLY B CA 1
ATOM 903 C C . GLY B 1 50 ? 5.371 -6.332 -9.258 1 96.69 50 GLY B C 1
ATOM 904 O O . GLY B 1 50 ? 5.715 -7.461 -9.609 1 96.69 50 GLY B O 1
ATOM 905 N N . LEU B 1 51 ? 4.156 -6.039 -8.961 1 97.94 51 LEU B N 1
ATOM 906 C CA . LEU B 1 51 ? 3.121 -7.062 -8.867 1 97.94 51 LEU B CA 1
ATOM 907 C C . LEU B 1 51 ? 2.453 -7.281 -10.219 1 97.94 51 LEU B C 1
ATOM 909 O O . LEU B 1 51 ? 1.979 -8.383 -10.508 1 97.94 51 LEU B O 1
ATOM 913 N N . ASN B 1 52 ? 2.416 -6.207 -11.039 1 96.75 52 ASN B N 1
ATOM 914 C CA . ASN B 1 52 ? 1.658 -6.238 -12.281 1 96.75 52 ASN B CA 1
ATOM 915 C C . ASN B 1 52 ? 2.131 -7.367 -13.195 1 96.75 52 ASN B C 1
ATOM 917 O O . ASN B 1 52 ? 1.314 -8.117 -13.734 1 96.75 52 ASN B O 1
ATOM 921 N N . PRO B 1 53 ? 3.453 -7.477 -13.414 1 95.06 53 PRO B N 1
ATOM 922 C CA . PRO B 1 53 ? 3.908 -8.586 -14.258 1 95.06 53 PRO B CA 1
ATOM 923 C C . PRO B 1 53 ? 3.514 -9.953 -13.695 1 95.06 53 PRO B C 1
ATOM 925 O O . PRO B 1 53 ? 3.182 -10.859 -14.461 1 95.06 53 PRO B O 1
ATOM 928 N N . ARG B 1 54 ? 3.562 -10.109 -12.406 1 93.62 54 ARG B N 1
ATOM 929 C CA . ARG B 1 54 ? 3.186 -11.367 -11.773 1 93.62 54 ARG B CA 1
ATOM 930 C C . ARG B 1 54 ? 1.688 -11.625 -11.906 1 93.62 54 ARG B C 1
ATOM 932 O O . ARG B 1 54 ? 1.265 -12.766 -12.117 1 93.62 54 ARG B O 1
ATOM 939 N N . LEU B 1 55 ? 0.891 -10.688 -11.727 1 94.5 55 LEU B N 1
ATOM 940 C CA . LEU B 1 55 ? -0.545 -10.812 -11.961 1 94.5 55 LEU B CA 1
ATOM 941 C C . LEU B 1 55 ? -0.828 -11.328 -13.367 1 94.5 55 LEU B C 1
ATOM 943 O O . LEU B 1 55 ? -1.655 -12.227 -13.547 1 94.5 55 LEU B O 1
ATOM 947 N N . GLN B 1 56 ? -0.175 -10.781 -14.359 1 91.69 56 GLN B N 1
ATOM 948 C CA . GLN B 1 56 ? -0.35 -11.211 -15.75 1 91.69 56 GLN B CA 1
ATOM 949 C C . GLN B 1 56 ? 0.01 -12.68 -15.922 1 91.69 56 GLN B C 1
ATOM 951 O O . GLN B 1 56 ? -0.699 -13.422 -16.609 1 91.69 56 GLN B O 1
ATOM 956 N N . GLU B 1 57 ? 1.082 -13.117 -15.297 1 89.56 57 GLU B N 1
ATOM 957 C CA . GLU B 1 57 ? 1.512 -14.516 -15.352 1 89.56 57 GLU B CA 1
ATOM 958 C C . GLU B 1 57 ? 0.471 -15.438 -14.727 1 89.56 57 GLU B C 1
ATOM 960 O O . GLU B 1 57 ? 0.133 -16.469 -15.297 1 89.56 57 GLU B O 1
ATOM 965 N N . ILE B 1 58 ? -0.005 -15.086 -13.617 1 88.81 58 ILE B N 1
ATOM 966 C CA . ILE B 1 58 ? -0.992 -15.883 -12.891 1 88.81 58 ILE B CA 1
ATOM 967 C C . ILE B 1 58 ? -2.279 -15.969 -13.711 1 88.81 58 ILE B C 1
ATOM 969 O O . ILE B 1 58 ? -2.916 -17.031 -13.758 1 88.81 58 ILE B O 1
ATOM 973 N N . GLU B 1 59 ? -2.686 -14.883 -14.289 1 88.12 59 GLU B N 1
ATOM 974 C CA . GLU B 1 59 ? -3.895 -14.875 -15.109 1 88.12 59 GLU B CA 1
ATOM 975 C C . GLU B 1 59 ? -3.754 -15.797 -16.312 1 88.12 59 GLU B C 1
ATOM 977 O O . GLU B 1 59 ? -4.734 -16.391 -16.766 1 88.12 59 GLU B O 1
ATOM 982 N N . GLN B 1 60 ? -2.539 -15.945 -16.828 1 84.44 60 GLN B N 1
ATOM 983 C CA . GLN B 1 60 ? -2.27 -16.844 -17.953 1 84.44 60 GLN B CA 1
ATOM 984 C C . GLN B 1 60 ? -2.318 -18.297 -17.516 1 84.44 60 GLN B C 1
ATOM 986 O O . GLN B 1 60 ? -2.75 -19.172 -18.266 1 84.44 60 GLN B O 1
ATOM 991 N N . GLU B 1 61 ? -1.944 -18.562 -16.297 1 78.69 61 GLU B N 1
ATOM 992 C CA . GLU B 1 61 ? -1.936 -19.922 -15.758 1 78.69 61 GLU B CA 1
ATOM 993 C C . GLU B 1 61 ? -3.33 -20.344 -15.305 1 78.69 61 GLU B C 1
ATOM 995 O O . GLU B 1 61 ? -3.645 -21.531 -15.273 1 78.69 61 GLU B O 1
ATOM 1000 N N . GLU B 1 62 ? -4.117 -19.312 -14.883 1 73.12 62 GLU B N 1
ATOM 1001 C CA . GLU B 1 62 ? -5.48 -19.578 -14.438 1 73.12 62 GLU B CA 1
ATOM 1002 C C . GLU B 1 62 ? -6.496 -19.188 -15.508 1 73.12 62 GLU B C 1
ATOM 1004 O O . GLU B 1 62 ? -7.109 -18.125 -15.422 1 73.12 62 GLU B O 1
ATOM 1009 N N . PRO B 1 63 ? -6.652 -19.75 -16.688 1 62.16 63 PRO B N 1
ATOM 1010 C CA . PRO B 1 63 ? -7.535 -19.344 -17.781 1 62.16 63 PRO B CA 1
ATOM 1011 C C . PRO B 1 63 ? -8.93 -18.953 -17.297 1 62.16 63 PRO B C 1
ATOM 1013 O O . PRO B 1 63 ? -9.648 -18.219 -17.984 1 62.16 63 PRO B O 1
ATOM 1016 N N . GLN B 1 64 ? -9.391 -19.672 -16.281 1 57.69 64 GLN B N 1
ATOM 1017 C CA . GLN B 1 64 ? -10.805 -19.391 -16.016 1 57.69 64 GLN B CA 1
ATOM 1018 C C . GLN B 1 64 ? -11.023 -17.906 -15.742 1 57.69 64 GLN B C 1
ATOM 1020 O O . GLN B 1 64 ? -12.141 -17.406 -15.906 1 57.69 64 GLN B O 1
ATOM 1025 N N . TYR B 1 65 ? -10.164 -17.281 -15.219 1 52.34 65 TYR B N 1
ATOM 1026 C CA . TYR B 1 65 ? -10.492 -15.891 -14.961 1 52.34 65 TYR B CA 1
ATOM 1027 C C . TYR B 1 65 ? -10.391 -15.055 -16.234 1 52.34 65 TYR B C 1
ATOM 1029 O O . TYR B 1 65 ? -10.867 -13.914 -16.281 1 52.34 65 TYR B O 1
ATOM 1037 N N . LYS B 1 66 ? -9.641 -15.375 -17.219 1 46.62 66 LYS B N 1
ATOM 1038 C CA . LYS B 1 66 ? -9.828 -14.703 -18.5 1 46.62 66 LYS B CA 1
ATOM 1039 C C . LYS B 1 66 ? -11.219 -14.984 -19.062 1 46.62 66 LYS B C 1
ATOM 1041 O O . LYS B 1 66 ? -11.594 -14.445 -20.109 1 46.62 66 LYS B O 1
ATOM 1046 N N . GLN B 1 67 ? -12.023 -16.047 -18.594 1 36.88 67 GLN B N 1
ATOM 1047 C CA . GLN B 1 67 ? -13.312 -16.109 -19.266 1 36.88 67 GLN B CA 1
ATOM 1048 C C . GLN B 1 67 ? -14.234 -14.977 -18.828 1 36.88 67 GLN B C 1
ATOM 1050 O O . GLN B 1 67 ? -14.172 -14.531 -17.688 1 36.88 67 GLN B O 1
#

InterPro domains:
  IPR012452 Protein of unknown function DUF1657 [PF07870] (7-55)

Organism: Alkalihalophilus pseudofirmus (strain ATCC BAA-2126 / JCM 17055 / OF4) (NCBI:txid398511)

Radius of gyration: 16.33 Å; Cα contacts (8 Å, |Δi|>4): 129; chains: 2; bounding box: 25×46×42 Å

pLDDT: mean 91.66, std 13.05, range [36.88, 98.88]

Solvent-accessible surface area (backbone atoms only — not comparable to full-atom values): 7016 Å² total; per-residue (Å²): 135,54,73,50,55,53,49,50,52,39,44,50,38,42,50,51,35,24,53,49,26,45,48,49,23,71,70,44,90,46,68,68,56,22,52,48,25,44,51,43,20,52,52,39,48,50,46,45,60,63,44,49,64,53,46,55,53,44,40,68,74,41,52,71,72,74,101,134,54,73,49,55,54,47,50,52,38,44,50,38,44,49,52,34,24,53,50,27,44,48,49,23,70,70,45,89,46,69,70,56,22,52,48,24,44,50,45,21,52,53,38,47,50,44,45,59,63,42,49,65,52,46,54,53,45,39,67,74,40,53,71,72,75,101

Secondary structure (DSSP, 8-state):
--HHHHHHHHHHHHHHHHHHHHHHHHH---HHHHHHHHHHHHHHHHHHHHHHHHHHHHHHH-HHHH-/--HHHHHHHHHHHHHHHHHHHHHHHHH---HHHHHHHHHHHHHHHHHHHHHHHHHHHHHHH-HHHH-

Foldseek 3Di:
DAPLVVLVVVLVVLLVQLVVLCVCLVPDPDPVSVVVSPVVSVVSVVVSVVSVVVSVVRCVVVVVVVD/DAPLVVLVVVLVVLLVQLVVLCVCLVPDPDPVSNVVSPVVSVVSVVVSVVCVVVSVVRCVVVVVVVD

Nearest PDB structures (foldseek):
  7s5c-assembly1_F  TM=9.663E-01  e=1.533E-01  Myxococcus xanthus
  7s5k-assembly1_F  TM=9.763E-01  e=1.856E-01  Myxococcus xanthus
  7s5k-assembly1_E  TM=9.153E-01  e=1.979E-01  Myxococcus xanthus
  7s5c-assembly1_E  TM=9.771E-01  e=2.721E-01  Myxococcus xanthus
  4ilo-assembly1_A  TM=8.977E-01  e=7.988E+00  Chlamydia trachomatis L2/434/Bu

Sequence (134 aa):
MTVANKMKQTISGLKSAQASLETFALETDNQQAKQLFQQLATQTQGIVDGLNPRLQEIEQEEPQYKQMTVANKMKQTISGLKSAQASLETFALETDNQQAKQLFQQLATQTQGIVDGLNPRLQEIEQEEPQYKQ